Protein AF-A0A7Z8L685-F1 (afdb_monomer_lite)

Foldseek 3Di:
DDEAEQEPPVVPPDDLVRSLVVLVVVVVVDPDYDAYEYEPACDLDDDPSVVVSQVSNLVSCCVPPVYAHEYENDDPNNCVVCVVVVNNVRYHYDYPPDDD

Structure (mmCIF, N/CA/C/O backbone):
data_AF-A0A7Z8L685-F1
#
_entry.id   AF-A0A7Z8L685-F1
#
loop_
_atom_site.group_PDB
_atom_site.id
_atom_site.type_symbol
_atom_site.label_atom_id
_atom_site.label_alt_id
_atom_si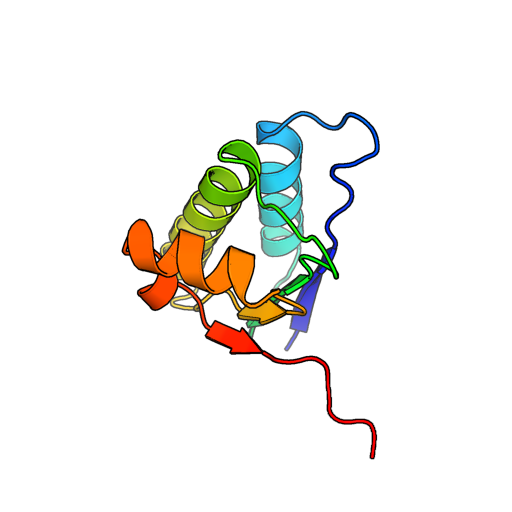te.label_comp_id
_atom_site.label_asym_id
_atom_site.label_entity_id
_atom_site.label_seq_id
_atom_site.pdbx_PDB_ins_code
_atom_site.Cartn_x
_atom_site.Cartn_y
_atom_site.Cartn_z
_atom_site.occupancy
_atom_site.B_iso_or_equiv
_atom_site.auth_seq_id
_atom_site.auth_comp_id
_atom_site.auth_asym_id
_atom_site.auth_atom_id
_atom_site.pdbx_PDB_model_num
ATOM 1 N N . THR A 1 1 ? -19.373 -2.129 6.343 1.00 51.72 1 THR A N 1
ATOM 2 C CA . THR A 1 1 ? -18.027 -2.715 6.278 1.00 51.72 1 THR A CA 1
ATOM 3 C C . THR A 1 1 ? -17.557 -2.682 4.839 1.00 51.72 1 THR A C 1
ATOM 5 O O . THR A 1 1 ? -18.313 -3.080 3.957 1.00 51.72 1 THR A O 1
ATOM 8 N N . ALA A 1 2 ? -16.396 -2.078 4.585 1.00 66.50 2 ALA A N 1
ATOM 9 C CA . ALA A 1 2 ? -15.895 -1.760 3.248 1.00 66.50 2 ALA A CA 1
ATOM 10 C C . ALA A 1 2 ? -14.441 -2.225 3.084 1.00 66.50 2 ALA A C 1
ATOM 12 O O . ALA A 1 2 ? -13.593 -1.970 3.944 1.00 66.50 2 ALA A O 1
ATOM 13 N N . ILE A 1 3 ? -14.169 -2.886 1.956 1.00 76.94 3 ILE A N 1
ATOM 14 C CA . ILE A 1 3 ? -12.820 -3.204 1.484 1.00 76.94 3 ILE A CA 1
ATOM 15 C C . ILE A 1 3 ? -12.433 -2.116 0.489 1.00 76.94 3 ILE A C 1
ATOM 17 O O . ILE A 1 3 ? -13.128 -1.911 -0.508 1.00 76.94 3 ILE A O 1
ATOM 21 N N . ILE A 1 4 ? -11.337 -1.413 0.759 1.00 77.88 4 ILE A N 1
ATOM 22 C CA . ILE A 1 4 ? -10.831 -0.380 -0.144 1.00 77.88 4 ILE A CA 1
ATOM 23 C C . ILE A 1 4 ? -9.722 -0.987 -0.985 1.00 77.88 4 ILE A C 1
ATOM 25 O O . ILE A 1 4 ? -8.641 -1.273 -0.472 1.00 77.88 4 ILE A O 1
ATOM 29 N N . THR A 1 5 ? -9.990 -1.151 -2.278 1.00 79.12 5 THR A N 1
ATOM 30 C CA . THR A 1 5 ? -8.993 -1.593 -3.254 1.00 79.12 5 THR A CA 1
ATOM 31 C C . THR A 1 5 ? -8.353 -0.383 -3.925 1.00 79.12 5 THR A C 1
ATOM 33 O O . THR A 1 5 ? -9.027 0.411 -4.589 1.00 79.12 5 THR A O 1
ATOM 36 N N . ILE A 1 6 ? -7.046 -0.242 -3.737 1.00 78.06 6 ILE A N 1
ATOM 37 C CA . ILE A 1 6 ? -6.201 0.774 -4.353 1.00 78.06 6 ILE A CA 1
ATOM 38 C C . ILE A 1 6 ? -5.436 0.097 -5.484 1.00 78.06 6 ILE A C 1
ATOM 40 O O . ILE A 1 6 ? -4.543 -0.723 -5.254 1.00 78.06 6 ILE A O 1
ATOM 44 N N . GLU A 1 7 ? -5.802 0.437 -6.711 1.00 75.62 7 GLU A N 1
ATOM 45 C CA . GLU A 1 7 ? -5.121 -0.055 -7.900 1.00 75.62 7 GLU A CA 1
ATOM 46 C C . GLU A 1 7 ? -3.869 0.778 -8.192 1.00 75.62 7 GLU A C 1
ATOM 48 O O . GLU A 1 7 ? -3.790 1.984 -7.932 1.00 75.62 7 GLU A O 1
ATOM 53 N N . ARG A 1 8 ? -2.855 0.107 -8.734 1.00 68.19 8 ARG A N 1
ATOM 54 C CA . ARG A 1 8 ? -1.607 0.726 -9.167 1.00 68.19 8 ARG A CA 1
ATOM 55 C C . ARG A 1 8 ? -1.803 1.382 -10.546 1.00 68.19 8 ARG A C 1
ATOM 57 O O . ARG A 1 8 ? -1.622 0.713 -11.553 1.00 68.19 8 ARG A O 1
ATOM 64 N N . THR A 1 9 ? -2.073 2.688 -10.605 1.00 61.53 9 THR A N 1
ATOM 65 C CA . THR A 1 9 ? -2.141 3.484 -11.861 1.00 61.53 9 THR A CA 1
ATOM 66 C C . THR A 1 9 ? -0.846 4.249 -12.191 1.00 61.53 9 THR A C 1
ATOM 68 O O . THR A 1 9 ? -0.834 5.166 -13.003 1.00 61.53 9 THR A O 1
ATOM 71 N N . PHE A 1 10 ? 0.281 3.868 -11.580 1.00 56.22 10 PHE A N 1
ATOM 72 C CA . PHE A 1 10 ? 1.553 4.616 -11.608 1.00 56.22 10 PHE A CA 1
ATOM 73 C C . PHE A 1 10 ? 2.169 4.826 -13.005 1.00 56.22 10 PHE A C 1
ATOM 75 O O . PHE A 1 10 ? 3.110 5.608 -13.126 1.00 56.22 10 PHE A O 1
ATOM 82 N N . ASP A 1 11 ? 1.671 4.144 -14.037 1.00 47.91 11 ASP A N 1
ATOM 83 C CA . ASP A 1 11 ? 2.214 4.218 -15.397 1.00 47.91 11 ASP A CA 1
ATOM 84 C C . ASP A 1 11 ? 1.650 5.401 -16.219 1.00 47.91 11 ASP A C 1
ATOM 86 O O . ASP A 1 11 ? 2.097 5.624 -17.341 1.00 47.91 11 ASP A O 1
ATOM 90 N N . GLU A 1 12 ? 0.748 6.221 -15.660 1.00 50.22 12 GLU A N 1
ATOM 91 C CA . GLU A 1 12 ? 0.158 7.391 -16.346 1.00 50.22 12 GLU A CA 1
ATOM 92 C C . GLU A 1 12 ? 0.760 8.752 -15.931 1.00 50.22 12 GLU A C 1
ATOM 94 O O . GLU A 1 12 ? 0.183 9.808 -16.180 1.00 50.22 12 GLU A O 1
ATOM 99 N N . GLY A 1 13 ? 1.946 8.767 -15.311 1.00 50.19 13 GLY A N 1
ATOM 100 C CA . GLY A 1 13 ? 2.674 10.013 -15.018 1.00 50.19 13 GLY A CA 1
ATOM 101 C C . GLY A 1 13 ? 2.222 10.771 -13.761 1.00 50.19 13 GLY A C 1
ATOM 102 O O . GLY A 1 13 ? 2.672 11.895 -13.534 1.00 50.19 13 GLY A O 1
ATOM 103 N N . THR A 1 14 ? 1.384 10.163 -12.919 1.00 55.56 14 THR A N 1
ATOM 104 C CA . THR A 1 14 ? 0.991 10.702 -11.607 1.00 55.56 14 THR A CA 1
ATOM 105 C C . THR A 1 14 ? 2.202 10.782 -10.674 1.00 55.56 14 THR A C 1
ATOM 107 O O . THR A 1 14 ? 2.973 9.823 -10.548 1.00 55.56 14 THR A O 1
ATOM 110 N N . LYS A 1 15 ? 2.408 11.926 -10.008 1.00 60.81 15 LYS A N 1
ATOM 111 C CA . LYS A 1 15 ? 3.546 12.094 -9.092 1.00 60.81 15 LYS A CA 1
ATOM 112 C C . LYS A 1 15 ? 3.332 11.260 -7.825 1.00 60.81 15 LYS A C 1
ATOM 114 O O . LYS A 1 15 ? 2.217 11.030 -7.376 1.00 60.81 15 LYS A O 1
ATOM 119 N N . ARG A 1 16 ? 4.437 10.822 -7.218 1.00 60.31 16 ARG A N 1
ATOM 120 C CA . ARG A 1 16 ? 4.495 9.997 -5.994 1.00 60.31 16 ARG A CA 1
ATOM 121 C C . ARG A 1 16 ? 3.504 10.400 -4.901 1.00 60.31 16 ARG A C 1
ATOM 123 O O . ARG A 1 16 ? 2.804 9.547 -4.357 1.00 60.31 16 ARG A O 1
ATOM 130 N N . ASP A 1 17 ? 3.536 11.680 -4.549 1.00 61.47 17 ASP A N 1
ATOM 131 C CA . ASP A 1 17 ? 2.825 12.209 -3.389 1.00 61.47 17 ASP A CA 1
ATOM 132 C C . ASP A 1 17 ? 1.317 12.199 -3.648 1.00 61.47 17 ASP A C 1
ATOM 134 O O . ASP A 1 17 ? 0.541 11.868 -2.754 1.00 61.47 17 ASP A O 1
ATOM 138 N N . GLU A 1 18 ? 0.925 12.412 -4.907 1.00 70.44 18 GLU A N 1
ATOM 139 C CA . GLU A 1 18 ? -0.463 12.380 -5.362 1.00 70.44 18 GLU A CA 1
ATOM 140 C C . GLU A 1 18 ? -1.063 10.981 -5.185 1.00 70.44 18 GLU A C 1
ATOM 142 O O . GLU A 1 18 ? -2.163 10.872 -4.662 1.00 70.44 18 GLU A O 1
ATOM 147 N N . TRP A 1 19 ? -0.342 9.897 -5.502 1.00 76.88 19 TRP A N 1
ATOM 148 C CA . TRP A 1 19 ? -0.906 8.546 -5.352 1.00 76.88 19 TRP A CA 1
ATOM 149 C C . TRP A 1 19 ? -1.202 8.180 -3.893 1.00 76.88 19 TRP A C 1
ATOM 151 O O . TRP A 1 19 ? -2.298 7.716 -3.576 1.00 76.88 19 TRP A O 1
ATOM 161 N N . SER A 1 20 ? -0.233 8.382 -2.991 1.00 74.62 20 SER A N 1
ATOM 162 C CA . SER A 1 20 ? -0.437 8.025 -1.580 1.00 74.62 20 SER A CA 1
ATOM 163 C C . SER A 1 20 ? -1.482 8.918 -0.917 1.00 74.62 20 SER A C 1
ATOM 165 O O . SER A 1 20 ? -2.269 8.425 -0.113 1.00 74.62 20 SER A O 1
ATOM 167 N N . GLN A 1 21 ? -1.544 10.196 -1.305 1.00 80.50 21 GLN A N 1
ATOM 168 C CA . GLN A 1 21 ? -2.561 11.111 -0.805 1.00 80.50 21 GLN A CA 1
ATOM 169 C C . GLN A 1 21 ? -3.948 10.751 -1.346 1.00 80.50 21 GLN A C 1
ATOM 171 O O . GLN A 1 21 ? -4.875 10.629 -0.562 1.00 80.50 21 GLN A O 1
ATOM 176 N N . MET A 1 22 ? -4.087 10.442 -2.640 1.00 80.50 22 MET A N 1
ATOM 177 C CA . MET A 1 22 ? -5.354 9.976 -3.221 1.00 80.50 22 MET A CA 1
ATOM 178 C C . MET A 1 22 ? -5.865 8.694 -2.551 1.00 80.50 22 MET A C 1
ATOM 180 O O . MET A 1 22 ? -7.068 8.532 -2.341 1.00 80.50 22 MET A O 1
ATOM 184 N N . ALA A 1 23 ? -4.960 7.772 -2.207 1.00 82.38 23 ALA A N 1
ATOM 185 C CA . ALA A 1 23 ? -5.306 6.580 -1.442 1.00 82.38 23 ALA A CA 1
ATOM 186 C C . ALA A 1 23 ? -5.842 6.935 -0.045 1.00 82.38 23 ALA A C 1
ATOM 188 O O . ALA A 1 23 ? -6.856 6.375 0.372 1.00 82.38 23 ALA A O 1
ATOM 189 N N . ILE A 1 24 ? -5.194 7.873 0.652 1.00 84.62 24 ILE A N 1
ATOM 190 C CA . ILE A 1 24 ? -5.618 8.361 1.971 1.00 84.62 24 ILE A CA 1
ATOM 191 C C . ILE A 1 24 ? -6.965 9.085 1.882 1.00 84.62 24 ILE A C 1
ATOM 193 O O . ILE A 1 24 ? -7.875 8.733 2.626 1.00 84.62 24 ILE A O 1
ATOM 197 N N . ASP A 1 25 ? -7.146 10.003 0.935 1.00 85.56 25 ASP A N 1
ATOM 198 C CA . ASP A 1 25 ? -8.394 10.755 0.750 1.00 85.56 25 ASP A CA 1
ATOM 199 C C . ASP A 1 25 ? -9.578 9.804 0.497 1.00 85.56 25 ASP A C 1
ATOM 201 O O . ASP A 1 25 ? -10.675 9.964 1.040 1.00 85.56 25 ASP A O 1
ATOM 205 N N . ARG A 1 26 ? -9.348 8.735 -0.280 1.00 83.62 26 ARG A N 1
ATOM 206 C CA . ARG A 1 26 ? -10.347 7.683 -0.502 1.00 83.62 26 ARG A CA 1
ATOM 207 C C . ARG A 1 26 ? -10.661 6.907 0.776 1.00 83.62 26 ARG A C 1
ATOM 209 O O . ARG A 1 26 ? -11.828 6.591 1.015 1.00 83.62 26 ARG A O 1
ATOM 216 N N . ILE A 1 27 ? -9.655 6.611 1.596 1.00 83.31 27 ILE A N 1
ATOM 217 C CA . ILE A 1 27 ? -9.840 5.984 2.911 1.00 83.31 27 ILE A CA 1
ATOM 218 C C . ILE A 1 27 ? -10.655 6.892 3.837 1.00 83.31 27 ILE A C 1
ATOM 220 O O . ILE A 1 27 ? -11.579 6.410 4.488 1.00 83.31 27 ILE A O 1
ATOM 224 N N . GLU A 1 28 ? -10.376 8.194 3.850 1.00 85.69 28 GLU A N 1
ATOM 225 C CA . GLU A 1 28 ? 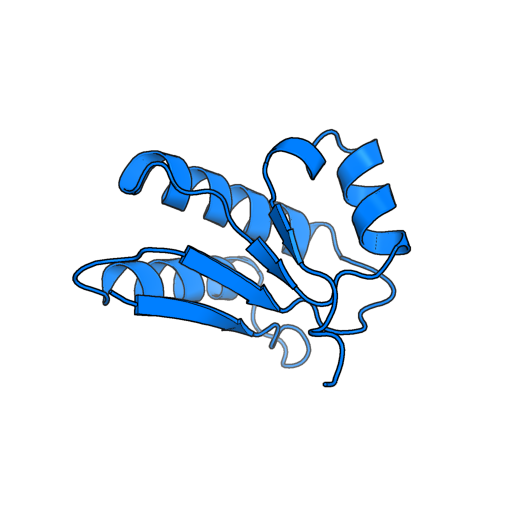-11.091 9.180 4.669 1.00 85.69 28 GLU A CA 1
ATOM 226 C C . GLU A 1 28 ? -12.545 9.375 4.249 1.00 85.69 28 GLU A C 1
ATOM 228 O O . GLU A 1 28 ? -13.407 9.601 5.097 1.00 85.69 28 GLU A O 1
ATOM 233 N N . SER A 1 29 ? -12.845 9.219 2.959 1.00 84.12 29 SER A N 1
ATOM 234 C CA . SER A 1 29 ? -14.222 9.283 2.461 1.00 84.12 29 SER A CA 1
ATOM 235 C C . SER A 1 29 ? -15.109 8.119 2.939 1.00 84.12 29 SER A C 1
ATOM 237 O O . SER A 1 29 ? -16.332 8.168 2.793 1.00 84.12 29 SER A O 1
ATOM 239 N N . CYS A 1 30 ? -14.522 7.068 3.522 1.00 79.94 30 CYS A N 1
ATOM 240 C CA . CYS A 1 30 ? -15.247 5.893 3.992 1.00 79.94 30 CYS A CA 1
ATOM 241 C C . CYS A 1 30 ? -15.585 5.998 5.488 1.00 79.94 30 CYS A C 1
ATOM 243 O O . CYS A 1 30 ? -14.707 6.131 6.335 1.00 79.94 30 CYS A O 1
ATOM 245 N N . ALA A 1 31 ? -16.866 5.829 5.842 1.00 76.56 31 ALA A N 1
ATOM 246 C CA . ALA A 1 31 ? -17.327 5.876 7.238 1.00 76.56 31 ALA A CA 1
ATOM 247 C C . ALA A 1 31 ? -16.728 4.769 8.134 1.00 76.56 31 ALA A C 1
ATOM 249 O O . ALA A 1 31 ? -16.629 4.926 9.348 1.00 76.56 31 ALA A O 1
ATOM 250 N N . SER A 1 32 ? -16.345 3.636 7.541 1.00 79.12 32 SER A N 1
ATOM 251 C CA . SER A 1 32 ? -15.667 2.526 8.218 1.00 79.12 32 SER A CA 1
ATOM 252 C C . SER A 1 32 ? -14.826 1.754 7.208 1.00 79.12 32 SER A C 1
ATOM 254 O O . SER A 1 32 ? -15.284 1.541 6.083 1.00 79.12 32 SER A O 1
ATOM 256 N N . VAL A 1 33 ? -13.633 1.324 7.615 1.00 80.94 33 VAL A N 1
ATOM 257 C CA . VAL A 1 33 ? -12.691 0.582 6.770 1.00 80.94 33 VAL A CA 1
ATOM 258 C C . VAL A 1 33 ? -12.242 -0.670 7.506 1.00 80.94 33 VAL A C 1
ATOM 260 O O . VAL A 1 33 ? -11.658 -0.588 8.586 1.00 80.94 33 VAL A O 1
ATOM 263 N N . ASP A 1 34 ? -12.511 -1.834 6.921 1.00 79.62 34 ASP A N 1
ATOM 264 C CA . ASP A 1 34 ? -12.130 -3.119 7.521 1.00 79.62 34 ASP A CA 1
ATOM 265 C C . ASP A 1 34 ? -10.769 -3.587 7.038 1.00 79.62 34 ASP A C 1
ATOM 267 O O . ASP A 1 34 ? -9.989 -4.142 7.814 1.00 79.62 34 ASP A O 1
ATOM 271 N N . GLN A 1 35 ? -10.499 -3.346 5.755 1.00 83.31 35 GLN A N 1
ATOM 272 C CA . GLN A 1 35 ? -9.301 -3.788 5.066 1.00 83.31 35 GLN A CA 1
ATOM 273 C C . GLN A 1 35 ? -8.930 -2.791 3.968 1.00 83.31 35 GLN A C 1
ATOM 275 O O . GLN A 1 35 ? -9.784 -2.315 3.214 1.00 83.31 35 GLN A O 1
ATOM 280 N N . ILE A 1 36 ? -7.633 -2.515 3.868 1.00 86.69 36 ILE A N 1
ATOM 281 C CA . ILE A 1 36 ? -7.038 -1.743 2.781 1.00 86.69 36 ILE A CA 1
ATOM 282 C C . ILE A 1 36 ? -6.225 -2.721 1.949 1.00 86.69 36 ILE A C 1
ATOM 284 O O . ILE A 1 36 ? -5.322 -3.380 2.465 1.00 86.69 36 ILE A O 1
ATOM 288 N N . VAL A 1 37 ? -6.568 -2.826 0.675 1.00 89.00 37 VAL A N 1
ATOM 289 C CA . VAL A 1 37 ? -5.947 -3.731 -0.287 1.00 89.00 37 VAL A CA 1
ATOM 290 C C . VAL A 1 37 ? -5.256 -2.886 -1.343 1.00 89.00 37 VAL A C 1
ATOM 292 O O . VAL A 1 37 ? -5.891 -2.057 -1.984 1.00 89.00 37 VAL A O 1
ATOM 295 N N . VAL A 1 38 ? -3.962 -3.097 -1.550 1.00 87.94 38 VAL A N 1
ATOM 296 C CA . VAL A 1 38 ? -3.200 -2.480 -2.635 1.00 87.94 38 VAL A CA 1
ATOM 297 C C . VAL A 1 38 ? -2.868 -3.550 -3.658 1.00 87.94 38 VAL A C 1
ATOM 299 O O . VAL A 1 38 ? -2.153 -4.510 -3.362 1.00 87.94 38 VAL A O 1
ATOM 302 N N . GLU A 1 39 ? -3.364 -3.381 -4.878 1.00 85.56 39 GLU A N 1
ATOM 303 C CA . GLU A 1 39 ? -3.033 -4.274 -5.981 1.00 85.56 39 GLU A CA 1
ATOM 304 C C . GLU A 1 39 ? -1.787 -3.768 -6.701 1.00 85.56 39 GLU A C 1
ATOM 306 O O . GLU A 1 39 ? -1.842 -2.802 -7.458 1.00 85.56 39 GLU A O 1
ATOM 311 N N . LEU A 1 40 ? -0.649 -4.435 -6.490 1.00 79.38 40 LEU A N 1
ATOM 312 C CA . LEU A 1 40 ? 0.614 -4.061 -7.141 1.00 79.38 40 LEU A CA 1
ATOM 313 C C . LEU A 1 40 ? 0.737 -4.602 -8.578 1.00 79.38 40 LEU A C 1
ATOM 315 O O . LEU A 1 40 ? 1.666 -4.229 -9.299 1.00 79.38 40 LEU A O 1
ATOM 319 N N . GLY A 1 41 ? -0.206 -5.450 -9.006 1.00 69.50 41 GLY A N 1
ATOM 320 C CA . GLY A 1 41 ? -0.207 -6.112 -10.312 1.00 69.50 41 GLY A CA 1
ATOM 321 C C . GLY A 1 41 ? 0.987 -7.056 -10.511 1.00 69.50 41 GLY A C 1
ATOM 322 O O . GLY A 1 41 ? 1.808 -7.245 -9.618 1.00 69.50 41 GLY A O 1
ATOM 323 N N . LYS A 1 42 ? 1.134 -7.636 -11.714 1.00 64.00 42 LYS A N 1
ATOM 324 C CA . LYS A 1 42 ? 2.295 -8.474 -12.100 1.00 64.00 42 LYS A CA 1
ATOM 325 C C . LYS A 1 42 ? 3.568 -7.637 -12.314 1.00 64.00 42 LYS A C 1
ATOM 327 O O . LYS A 1 42 ? 4.268 -7.803 -13.308 1.00 64.00 42 LYS A O 1
ATOM 332 N N . CYS A 1 43 ? 3.849 -6.698 -11.420 1.00 63.28 43 CYS A N 1
ATOM 333 C CA . CYS A 1 43 ? 4.990 -5.815 -11.539 1.00 63.28 43 CYS A CA 1
ATOM 334 C C . CYS A 1 43 ? 6.273 -6.572 -11.154 1.00 63.28 43 CYS A C 1
ATOM 336 O O . CYS A 1 43 ? 6.397 -7.031 -10.010 1.00 63.28 43 CYS A O 1
ATOM 338 N N . PRO A 1 44 ? 7.237 -6.734 -12.077 1.00 63.97 44 PRO A N 1
ATOM 339 C CA . PRO A 1 44 ? 8.474 -7.431 -11.763 1.00 63.97 44 PRO A CA 1
ATOM 340 C C . PRO A 1 44 ? 9.384 -6.604 -10.849 1.00 63.97 44 PRO A C 1
ATOM 342 O O . PRO A 1 44 ? 10.206 -7.200 -10.169 1.00 63.97 44 PRO A O 1
ATOM 345 N N . ILE A 1 45 ? 9.243 -5.268 -10.811 1.00 72.19 45 ILE A N 1
ATOM 346 C CA . ILE A 1 45 ? 10.126 -4.351 -10.073 1.00 72.19 45 ILE A CA 1
ATOM 347 C C . ILE A 1 45 ? 9.303 -3.246 -9.406 1.00 72.19 45 ILE A C 1
ATOM 349 O O . ILE A 1 45 ? 8.592 -2.507 -10.076 1.00 72.19 45 ILE A O 1
ATOM 353 N N . ILE A 1 46 ? 9.456 -3.077 -8.094 1.00 79.69 46 ILE A N 1
ATOM 354 C CA . ILE A 1 46 ? 8.852 -1.968 -7.348 1.00 79.69 46 ILE A CA 1
ATOM 355 C C . ILE A 1 46 ? 9.861 -0.822 -7.202 1.00 79.69 46 ILE A C 1
ATOM 357 O O . ILE A 1 46 ? 11.015 -1.045 -6.840 1.00 79.69 46 ILE A O 1
ATOM 361 N N . SER A 1 47 ? 9.450 0.413 -7.493 1.00 80.81 47 SER A N 1
ATOM 362 C CA . SER A 1 47 ? 10.310 1.588 -7.306 1.00 80.81 47 SER A CA 1
ATOM 363 C C . SER A 1 47 ? 10.307 2.056 -5.847 1.00 80.81 47 SER A C 1
ATOM 365 O O . SER A 1 47 ? 9.325 1.872 -5.125 1.00 80.81 47 SER A O 1
ATOM 367 N N . SER A 1 48 ? 11.385 2.715 -5.410 1.00 81.38 48 SER A N 1
ATOM 368 C CA . SER A 1 48 ? 11.508 3.293 -4.057 1.00 81.38 48 SER A CA 1
ATOM 369 C C . SER A 1 48 ? 10.360 4.250 -3.713 1.00 81.38 48 SER A C 1
ATOM 371 O O . SER A 1 48 ? 9.879 4.289 -2.584 1.00 81.38 48 SER A O 1
ATOM 373 N N . THR A 1 49 ? 9.877 4.969 -4.721 1.00 78.75 49 THR A N 1
ATOM 374 C CA . THR A 1 49 ? 8.686 5.818 -4.710 1.00 78.75 49 THR A CA 1
ATOM 375 C C . THR A 1 49 ? 7.431 5.079 -4.242 1.00 78.75 49 THR A C 1
ATOM 377 O O . THR A 1 49 ? 6.746 5.550 -3.336 1.00 78.75 49 THR A O 1
ATOM 380 N N . VAL A 1 50 ? 7.141 3.914 -4.834 1.00 80.62 50 VAL A N 1
ATOM 381 C CA . VAL A 1 50 ? 5.977 3.090 -4.467 1.00 80.62 50 VAL A CA 1
ATOM 382 C C . VAL A 1 50 ? 6.153 2.554 -3.052 1.00 80.62 50 VAL A C 1
ATOM 384 O O . VAL A 1 50 ? 5.222 2.624 -2.258 1.00 80.62 50 VAL A O 1
ATOM 387 N N . ILE A 1 51 ? 7.354 2.078 -2.707 1.00 87.44 51 ILE A N 1
ATOM 388 C CA . ILE A 1 51 ? 7.657 1.579 -1.358 1.00 87.44 51 ILE A CA 1
ATOM 389 C C . ILE A 1 51 ? 7.370 2.655 -0.309 1.00 87.44 51 ILE A C 1
ATOM 391 O O . ILE A 1 51 ? 6.698 2.387 0.681 1.00 87.44 51 ILE A O 1
ATOM 395 N N . ALA A 1 52 ? 7.821 3.887 -0.539 1.00 86.19 52 ALA A N 1
ATOM 396 C CA . ALA A 1 52 ? 7.575 4.971 0.398 1.00 86.19 52 ALA A CA 1
ATOM 397 C C . ALA A 1 52 ? 6.084 5.342 0.499 1.00 86.19 52 ALA A C 1
ATOM 399 O O . ALA A 1 52 ? 5.613 5.653 1.589 1.00 86.19 52 ALA A O 1
ATOM 400 N N . GLY A 1 53 ? 5.331 5.260 -0.604 1.00 86.00 53 GLY A N 1
ATOM 401 C CA . GLY A 1 53 ? 3.872 5.403 -0.582 1.00 86.00 53 GLY A CA 1
ATOM 402 C C . GLY A 1 53 ? 3.179 4.298 0.225 1.00 86.00 53 GLY A C 1
ATOM 403 O O . GLY A 1 53 ? 2.271 4.588 0.998 1.00 86.00 53 GLY A O 1
ATOM 404 N N . LEU A 1 54 ? 3.633 3.046 0.103 1.00 88.50 54 LEU A N 1
ATOM 405 C CA . LEU A 1 54 ? 3.118 1.917 0.887 1.00 88.50 54 LEU A CA 1
ATOM 406 C C . LEU A 1 54 ? 3.385 2.086 2.386 1.00 88.50 54 LEU A C 1
ATOM 408 O O . LEU A 1 54 ? 2.503 1.811 3.195 1.00 88.50 54 LEU A O 1
ATOM 412 N N . VAL A 1 55 ? 4.581 2.551 2.755 1.00 90.00 55 VAL A N 1
ATOM 413 C CA . VAL A 1 55 ? 4.928 2.837 4.156 1.00 90.00 55 VAL A CA 1
ATOM 414 C C . VAL A 1 55 ? 4.071 3.978 4.699 1.00 90.00 55 VAL A C 1
ATOM 416 O O . VAL A 1 55 ? 3.503 3.842 5.778 1.00 90.00 55 VAL A O 1
ATOM 419 N N . HIS A 1 56 ? 3.896 5.059 3.933 1.00 88.81 56 HIS A N 1
ATOM 420 C CA . HIS A 1 56 ? 3.031 6.171 4.330 1.00 88.81 56 HIS A CA 1
ATOM 421 C C . HIS A 1 56 ? 1.580 5.713 4.558 1.00 88.81 56 HIS A C 1
ATOM 423 O O . HIS A 1 56 ? 0.965 6.052 5.570 1.00 88.81 56 HIS A O 1
ATOM 429 N N . LEU A 1 57 ? 1.057 4.878 3.657 1.00 87.62 57 LEU A N 1
ATOM 430 C CA . LEU A 1 57 ? -0.277 4.293 3.770 1.00 87.62 57 LEU A CA 1
ATOM 431 C C . LEU A 1 57 ? -0.411 3.378 4.996 1.00 87.62 57 LEU A C 1
ATOM 433 O O . LEU A 1 57 ? -1.425 3.421 5.696 1.00 87.62 57 LEU A O 1
ATOM 437 N N . TYR A 1 58 ? 0.605 2.558 5.272 1.00 89.88 58 TYR A N 1
ATOM 438 C CA . TYR A 1 58 ? 0.665 1.731 6.475 1.00 89.88 58 TYR A CA 1
ATOM 439 C C . TYR A 1 58 ? 0.649 2.590 7.743 1.00 89.88 58 TYR A C 1
ATOM 441 O O . TYR A 1 58 ? -0.183 2.365 8.617 1.00 89.88 58 TYR A O 1
ATOM 449 N N . ASP A 1 59 ? 1.496 3.615 7.827 1.00 90.31 59 ASP A N 1
ATOM 450 C CA . ASP A 1 59 ? 1.564 4.485 9.002 1.00 90.31 59 ASP A CA 1
ATOM 451 C C . ASP A 1 59 ? 0.228 5.182 9.265 1.00 90.31 59 ASP A C 1
ATOM 453 O O . ASP A 1 59 ? -0.232 5.240 10.409 1.00 90.31 59 ASP A O 1
ATOM 457 N N . TYR A 1 60 ? -0.412 5.686 8.208 1.00 88.31 60 TYR A N 1
ATOM 458 C CA . TYR A 1 60 ? -1.726 6.311 8.294 1.00 88.31 60 TYR A CA 1
ATOM 459 C C . TYR A 1 60 ? -2.794 5.314 8.770 1.00 88.31 60 TYR A C 1
ATOM 461 O O . TYR A 1 60 ? -3.488 5.552 9.763 1.00 88.31 60 TYR A O 1
ATOM 469 N N . SER A 1 61 ? -2.901 4.169 8.093 1.00 85.25 61 SER A N 1
ATOM 470 C CA . SER A 1 61 ? -3.931 3.163 8.377 1.00 85.25 61 SER A CA 1
ATOM 471 C C . SER A 1 61 ? -3.778 2.517 9.752 1.00 85.25 61 SER A C 1
ATOM 473 O O . SER A 1 61 ? -4.771 2.331 10.461 1.00 85.25 61 SER A O 1
ATOM 475 N N . ASN A 1 62 ? -2.545 2.247 10.174 1.00 87.50 62 ASN A N 1
ATOM 476 C CA . ASN A 1 62 ? -2.251 1.694 11.485 1.00 87.50 62 ASN A CA 1
ATOM 477 C C . ASN A 1 62 ? -2.584 2.698 12.600 1.00 87.50 62 ASN A C 1
ATOM 479 O O . ASN A 1 62 ? -3.251 2.338 13.566 1.00 87.50 62 ASN A O 1
ATOM 483 N N . LYS A 1 63 ? -2.213 3.979 12.447 1.00 86.75 63 LYS A N 1
ATOM 484 C CA . LYS A 1 63 ? -2.546 5.026 13.433 1.00 86.75 63 LYS A CA 1
ATOM 485 C C . LYS A 1 63 ? -4.048 5.274 13.547 1.00 86.75 63 LYS A C 1
ATOM 487 O O . LYS A 1 63 ? -4.541 5.513 14.646 1.00 86.75 63 LYS A O 1
ATOM 492 N N . ARG A 1 64 ? -4.772 5.263 12.424 1.00 83.25 64 ARG A N 1
ATOM 493 C CA . ARG A 1 64 ? -6.190 5.645 12.392 1.00 83.25 64 ARG A CA 1
ATOM 494 C C . ARG A 1 64 ? -7.137 4.492 12.716 1.00 83.25 64 ARG A C 1
ATOM 496 O O . ARG A 1 64 ? -8.139 4.717 13.392 1.00 83.25 64 ARG A O 1
ATOM 503 N N . PHE A 1 65 ? -6.829 3.287 12.237 1.00 81.31 65 PHE A N 1
ATOM 504 C CA . PHE A 1 65 ? -7.735 2.134 12.285 1.00 81.31 65 PHE A CA 1
ATOM 505 C C . PHE A 1 65 ? -7.128 0.899 12.969 1.00 81.31 65 PHE A C 1
ATOM 507 O O . PHE A 1 65 ? -7.848 -0.076 13.189 1.00 81.31 65 PHE A O 1
ATOM 514 N N . GLY A 1 66 ? -5.826 0.900 13.285 1.00 80.81 66 GLY A N 1
ATOM 515 C CA . GLY A 1 66 ? -5.124 -0.285 13.796 1.00 80.81 66 GLY A CA 1
ATOM 516 C C . GLY A 1 66 ? -5.125 -1.447 12.799 1.00 80.81 66 GLY A C 1
ATOM 517 O O . GLY A 1 66 ? -5.203 -2.608 13.200 1.00 80.81 66 GLY A O 1
ATOM 518 N N . LYS A 1 67 ? -5.144 -1.145 11.494 1.00 72.88 67 LYS A N 1
ATOM 519 C CA . LYS A 1 67 ? -5.242 -2.138 10.417 1.00 72.88 67 LYS A CA 1
ATOM 520 C C . LYS A 1 67 ? -3.936 -2.241 9.644 1.00 72.88 67 LYS A C 1
ATOM 522 O O . LYS A 1 67 ? -3.251 -1.246 9.435 1.00 72.88 67 LYS A O 1
ATOM 527 N N . LEU A 1 68 ? -3.642 -3.455 9.185 1.00 75.75 68 LEU A N 1
ATOM 528 C CA . LEU A 1 68 ? -2.541 -3.726 8.266 1.00 75.75 68 LEU A CA 1
ATOM 529 C C . LEU A 1 68 ? -2.988 -3.499 6.819 1.00 75.75 68 LEU A C 1
ATOM 531 O O . LEU A 1 68 ? -4.143 -3.750 6.464 1.00 75.75 68 LEU A O 1
ATOM 535 N N . VAL A 1 69 ? -2.047 -3.075 5.979 1.00 88.31 69 VAL A N 1
ATOM 536 C CA . VAL A 1 69 ? -2.248 -2.958 4.532 1.00 88.31 69 VAL A CA 1
ATOM 537 C C . VAL A 1 69 ? -1.999 -4.322 3.891 1.00 88.31 69 VAL A C 1
ATOM 539 O O . VAL A 1 69 ? -0.949 -4.939 4.085 1.00 88.31 69 VAL A O 1
ATOM 542 N N . CYS A 1 70 ? -2.973 -4.800 3.123 1.00 90.88 70 CYS A N 1
ATOM 543 C CA . CYS A 1 70 ? -2.867 -6.026 2.350 1.00 90.88 70 CYS A CA 1
ATOM 544 C C . CYS A 1 70 ? -2.306 -5.716 0.961 1.00 90.88 70 CYS A C 1
ATOM 546 O O . CYS A 1 70 ? -2.855 -4.890 0.240 1.00 90.88 70 CYS A O 1
ATOM 548 N N . LEU A 1 71 ? -1.220 -6.377 0.571 1.00 89.88 71 LEU A N 1
ATOM 549 C CA . LEU A 1 71 ? -0.643 -6.285 -0.761 1.00 89.88 71 LEU A CA 1
ATOM 550 C C . LEU A 1 71 ? -1.054 -7.508 -1.579 1.00 89.88 71 LEU A C 1
ATOM 552 O O . LEU A 1 71 ? -0.717 -8.648 -1.241 1.00 89.88 71 LEU A O 1
ATOM 556 N N . ARG A 1 72 ? -1.762 -7.254 -2.678 1.00 88.00 72 ARG A N 1
ATOM 557 C CA . ARG A 1 72 ? -2.230 -8.264 -3.625 1.00 88.00 72 ARG A CA 1
ATOM 558 C C . ARG A 1 72 ? -1.384 -8.304 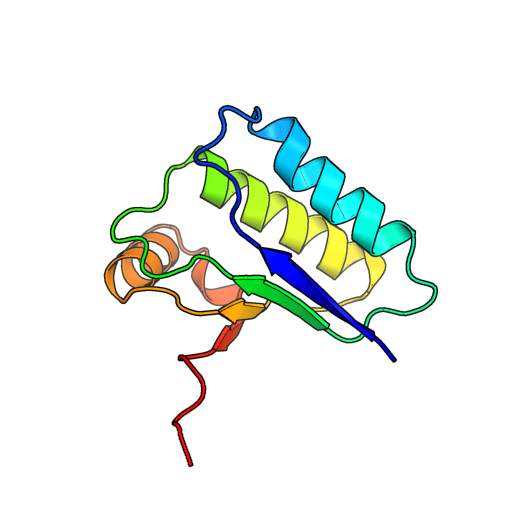-4.881 1.00 88.00 72 ARG A C 1
ATOM 560 O O . ARG A 1 72 ? -0.860 -7.288 -5.339 1.00 88.00 72 ARG A O 1
ATOM 567 N N 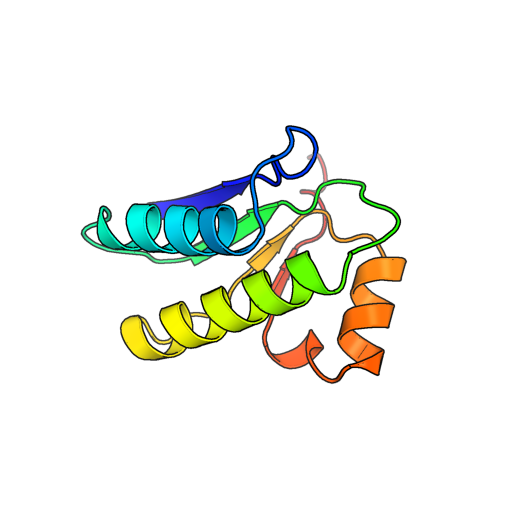. HIS A 1 73 ? -1.305 -9.500 -5.463 1.00 82.81 73 HIS A N 1
ATOM 568 C CA . HIS A 1 73 ? -0.588 -9.765 -6.713 1.00 82.81 73 HIS A CA 1
ATOM 569 C C . HIS A 1 73 ? 0.919 -9.454 -6.652 1.00 82.81 73 HIS A C 1
ATOM 571 O O . HIS A 1 73 ? 1.566 -9.339 -7.688 1.00 82.81 73 HIS A O 1
ATOM 577 N N . CYS A 1 74 ? 1.503 -9.386 -5.450 1.00 82.56 74 CYS A N 1
ATOM 578 C CA . CYS A 1 74 ? 2.938 -9.193 -5.262 1.00 82.56 74 CYS A CA 1
ATOM 579 C C . CYS A 1 74 ? 3.751 -10.304 -5.927 1.00 82.56 74 CYS A C 1
ATOM 581 O O . CYS A 1 74 ? 3.617 -11.483 -5.596 1.00 82.56 74 CYS A O 1
ATOM 583 N N . THR A 1 75 ? 4.670 -9.924 -6.811 1.00 84.44 75 THR A N 1
ATOM 584 C CA . THR A 1 75 ? 5.662 -10.869 -7.325 1.00 84.44 75 THR A CA 1
ATOM 585 C C . THR A 1 75 ? 6.648 -11.258 -6.220 1.00 84.44 75 THR A C 1
ATOM 587 O O . THR A 1 75 ? 6.933 -10.483 -5.304 1.00 84.44 75 THR A O 1
ATOM 590 N N . GLN A 1 76 ? 7.233 -12.456 -6.322 1.00 85.88 76 GLN A N 1
ATOM 591 C CA . GLN A 1 76 ? 8.262 -12.921 -5.380 1.00 85.88 76 GLN A CA 1
ATOM 592 C C . GLN A 1 76 ? 9.467 -11.969 -5.304 1.00 85.88 76 GLN A C 1
ATOM 594 O O . GLN A 1 76 ? 10.106 -11.861 -4.261 1.00 85.88 76 GLN A O 1
ATOM 599 N N . HIS A 1 77 ? 9.769 -11.254 -6.392 1.00 86.81 77 HIS A N 1
ATOM 600 C CA . HIS A 1 77 ? 10.826 -10.247 -6.416 1.00 86.81 77 HIS A CA 1
ATOM 601 C C . HIS A 1 77 ? 10.500 -9.054 -5.508 1.00 86.81 77 HIS A C 1
ATOM 603 O O . HIS A 1 77 ? 11.324 -8.676 -4.678 1.00 86.81 77 HIS A O 1
ATOM 609 N N . VAL A 1 78 ? 9.278 -8.519 -5.591 1.00 86.00 78 VAL A N 1
ATOM 610 C CA . VAL A 1 78 ? 8.810 -7.433 -4.715 1.00 86.00 78 VAL A CA 1
ATOM 611 C C . VAL A 1 78 ? 8.803 -7.871 -3.250 1.00 86.00 78 VAL A C 1
ATOM 613 O O . VAL A 1 78 ? 9.280 -7.131 -2.395 1.00 86.00 78 VAL A O 1
ATOM 616 N N . ILE A 1 79 ? 8.347 -9.095 -2.959 1.00 89.12 79 ILE A N 1
ATOM 617 C CA . ILE A 1 79 ? 8.366 -9.644 -1.592 1.00 89.12 79 ILE A CA 1
ATOM 618 C C . ILE A 1 79 ? 9.798 -9.684 -1.046 1.00 89.12 79 ILE A C 1
ATOM 620 O O . ILE A 1 79 ? 10.026 -9.257 0.082 1.00 89.12 79 ILE A O 1
ATOM 624 N N . LYS A 1 80 ? 10.771 -10.144 -1.845 1.00 90.25 80 LYS A N 1
ATOM 625 C CA .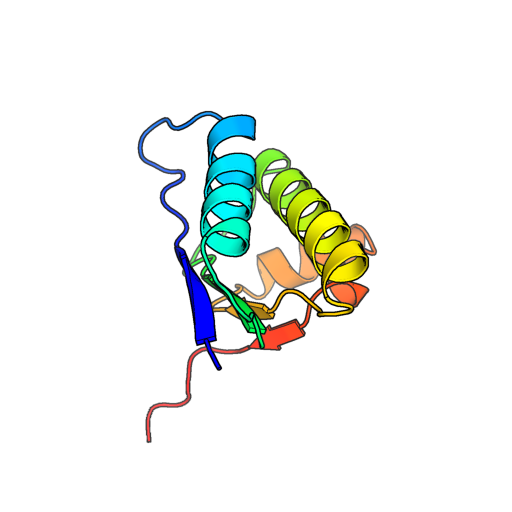 LYS A 1 80 ? 12.189 -10.163 -1.454 1.00 90.25 80 LYS A CA 1
ATOM 626 C C . LYS A 1 80 ? 12.751 -8.763 -1.209 1.00 90.25 80 LYS A C 1
ATOM 628 O O . LYS A 1 80 ? 13.474 -8.585 -0.238 1.00 90.25 80 LYS A O 1
ATOM 633 N N . ILE A 1 81 ? 12.409 -7.776 -2.040 1.00 90.12 81 ILE A N 1
ATOM 634 C CA . ILE A 1 81 ? 12.828 -6.381 -1.822 1.00 90.12 81 ILE A CA 1
ATOM 635 C C . ILE A 1 81 ? 12.295 -5.872 -0.478 1.00 90.12 81 ILE A C 1
ATOM 637 O O . ILE A 1 81 ? 13.061 -5.342 0.324 1.00 90.12 81 ILE A O 1
ATOM 641 N N . LEU A 1 82 ? 11.003 -6.069 -0.203 1.00 91.00 82 LEU A N 1
ATOM 642 C CA . LEU A 1 82 ? 10.395 -5.646 1.062 1.00 91.00 82 LEU A CA 1
ATOM 643 C C . LEU A 1 82 ? 11.011 -6.370 2.269 1.00 91.00 82 LEU A C 1
ATOM 645 O O . LEU A 1 82 ? 11.149 -5.769 3.330 1.00 91.00 82 LEU A O 1
ATOM 649 N N . ASP A 1 83 ? 11.404 -7.634 2.112 1.00 93.56 83 ASP A N 1
ATOM 650 C CA . ASP A 1 83 ? 12.100 -8.419 3.139 1.00 93.56 83 ASP A CA 1
ATOM 651 C C . ASP A 1 83 ? 13.508 -7.876 3.418 1.00 93.56 83 ASP A C 1
ATOM 653 O O . ASP A 1 83 ? 13.856 -7.610 4.566 1.00 93.56 83 ASP A O 1
ATOM 657 N N . MET A 1 84 ? 14.288 -7.604 2.365 1.00 93.38 84 MET A N 1
ATOM 658 C CA . MET A 1 84 ? 15.626 -7.005 2.474 1.00 93.38 84 MET A CA 1
ATOM 659 C C . MET A 1 84 ? 15.596 -5.627 3.145 1.00 93.38 84 MET A C 1
ATOM 661 O O . MET A 1 84 ? 16.532 -5.265 3.853 1.00 93.38 84 MET A O 1
ATOM 665 N N . MET A 1 85 ? 14.515 -4.871 2.945 1.00 92.25 85 MET A N 1
ATOM 666 C CA . MET A 1 85 ? 14.296 -3.571 3.582 1.00 92.25 85 MET A CA 1
ATOM 667 C C . MET A 1 85 ? 13.679 -3.667 4.986 1.00 92.25 85 MET A C 1
ATOM 669 O O . MET A 1 85 ? 13.405 -2.633 5.588 1.00 92.25 85 MET A O 1
ATOM 673 N N . GLN A 1 86 ? 13.433 -4.875 5.506 1.00 94.19 86 GLN A N 1
ATOM 674 C CA . GLN A 1 86 ? 12.747 -5.117 6.786 1.00 94.19 86 GLN A CA 1
ATOM 675 C C . GLN A 1 86 ? 11.325 -4.526 6.855 1.00 94.19 86 GLN A C 1
ATOM 677 O O . GLN A 1 86 ? 10.785 -4.269 7.930 1.00 94.19 86 GLN A O 1
ATOM 682 N N . LEU A 1 87 ? 10.689 -4.328 5.698 1.00 92.38 87 LEU A N 1
ATOM 683 C CA . LEU A 1 87 ? 9.342 -3.771 5.579 1.00 92.38 87 LEU A CA 1
ATOM 684 C C . LEU A 1 87 ? 8.258 -4.847 5.483 1.00 92.38 87 LEU A C 1
ATOM 686 O O . LEU A 1 87 ? 7.084 -4.562 5.696 1.00 92.38 87 LEU A O 1
ATOM 690 N N . LYS A 1 88 ? 8.636 -6.091 5.170 1.00 91.19 88 LYS A N 1
ATOM 691 C CA . LYS A 1 88 ? 7.707 -7.214 4.973 1.00 91.19 88 LYS A CA 1
ATOM 692 C C . LYS A 1 88 ? 6.718 -7.393 6.131 1.00 91.19 88 LYS A C 1
ATOM 694 O O . LYS A 1 88 ? 5.555 -7.680 5.890 1.00 91.19 88 LYS A O 1
ATOM 699 N N . GLN A 1 89 ? 7.161 -7.189 7.367 1.00 89.62 89 GLN A N 1
ATOM 700 C CA . GLN A 1 89 ? 6.346 -7.338 8.579 1.00 89.62 89 GLN A CA 1
ATOM 701 C C . GLN A 1 89 ? 5.195 -6.326 8.712 1.00 89.62 89 GLN A C 1
ATOM 703 O O . GLN A 1 89 ? 4.279 -6.552 9.496 1.00 89.62 89 GLN A O 1
ATOM 708 N N . PHE A 1 90 ? 5.226 -5.227 7.956 1.00 89.56 90 PHE A N 1
ATOM 709 C CA . PHE A 1 90 ? 4.185 -4.195 7.982 1.00 89.56 90 PHE A CA 1
ATOM 710 C C . PHE A 1 90 ? 3.005 -4.510 7.054 1.00 89.56 90 PHE A C 1
ATOM 712 O O . PHE A 1 90 ? 1.979 -3.831 7.094 1.00 89.56 90 PHE A O 1
ATOM 719 N N . PHE A 1 91 ? 3.133 -5.546 6.224 1.00 90.88 91 PHE A N 1
ATOM 720 C CA . PHE A 1 91 ? 2.172 -5.864 5.179 1.00 90.88 91 PHE A CA 1
ATOM 721 C C . PHE A 1 91 ? 1.651 -7.293 5.304 1.00 90.88 91 PHE A C 1
ATOM 723 O O . PHE A 1 91 ? 2.389 -8.229 5.612 1.00 90.88 91 PHE A O 1
ATOM 730 N N . VAL A 1 92 ? 0.369 -7.469 4.995 1.00 90.44 92 VAL A N 1
ATOM 731 C CA . VAL A 1 92 ? -0.213 -8.794 4.751 1.00 90.44 92 VAL A CA 1
ATOM 732 C C . VAL A 1 92 ? -0.097 -9.083 3.261 1.00 90.44 92 VAL A C 1
ATOM 734 O O . VAL A 1 92 ? -0.408 -8.222 2.448 1.00 90.44 92 VAL A O 1
ATOM 737 N N . PHE A 1 93 ? 0.331 -10.281 2.879 1.00 88.06 93 PHE A N 1
AT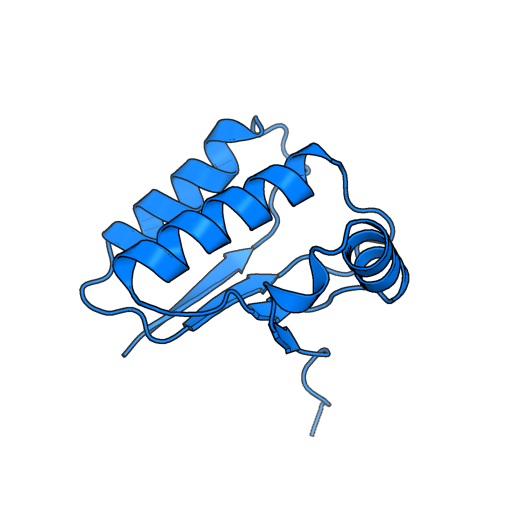OM 738 C CA . PHE A 1 93 ? 0.454 -10.660 1.471 1.00 88.06 93 PHE A CA 1
ATOM 739 C C . PHE A 1 93 ? -0.670 -11.615 1.088 1.00 88.06 93 PHE A C 1
ATOM 741 O O . PHE A 1 93 ? -0.786 -12.693 1.667 1.00 88.06 93 PHE A O 1
ATOM 748 N N . GLU A 1 94 ? -1.459 -11.244 0.083 1.00 85.69 94 GLU A N 1
ATOM 749 C CA . GLU A 1 94 ? -2.422 -12.142 -0.550 1.00 85.69 94 GLU A CA 1
ATOM 750 C C . GLU A 1 94 ? -1.914 -12.544 -1.940 1.00 85.69 94 GLU A C 1
ATOM 752 O O . GLU A 1 94 ? -1.674 -11.705 -2.816 1.00 85.69 94 GLU A O 1
ATOM 757 N N . ASN A 1 95 ? -1.754 -13.853 -2.154 1.00 64.56 95 ASN A N 1
ATOM 758 C CA . ASN A 1 95 ? -1.576 -14.398 -3.499 1.00 64.56 95 ASN A CA 1
ATOM 759 C C . ASN A 1 95 ? -2.861 -14.181 -4.322 1.00 64.56 95 ASN A C 1
ATOM 761 O O . ASN A 1 95 ? -3.938 -14.088 -3.725 1.00 64.56 95 ASN A O 1
ATOM 765 N N . PRO A 1 96 ? -2.779 -14.110 -5.671 1.00 53.28 96 PRO A N 1
ATOM 766 C CA . PRO A 1 96 ? -3.975 -14.082 -6.510 1.00 53.28 96 PRO A CA 1
ATOM 767 C C . PRO A 1 96 ? -4.908 -15.200 -6.066 1.00 53.28 96 PRO A C 1
ATOM 769 O O . PRO A 1 96 ? -4.447 -16.331 -5.895 1.00 53.28 96 PRO A O 1
ATOM 772 N N . LEU A 1 97 ? -6.186 -14.863 -5.869 1.00 48.53 97 LEU A N 1
ATOM 773 C CA . LEU A 1 97 ? -7.248 -15.825 -5.599 1.00 48.53 97 LEU A CA 1
ATOM 774 C C . LEU A 1 97 ? -7.026 -17.046 -6.493 1.00 48.53 97 LEU A C 1
ATOM 776 O O . LEU A 1 97 ? -7.074 -16.935 -7.722 1.00 48.53 97 LEU A O 1
ATOM 780 N N . SER A 1 98 ? -6.737 -18.190 -5.870 1.00 39.12 98 SER A N 1
ATOM 781 C CA . SER A 1 98 ? -6.839 -19.480 -6.533 1.00 39.12 98 SER A CA 1
ATOM 782 C C . SER A 1 98 ? -8.208 -19.500 -7.200 1.00 39.12 98 SER A C 1
ATOM 784 O O . SER A 1 98 ? -9.225 -19.386 -6.516 1.00 39.12 98 SER A O 1
ATOM 786 N N . LYS A 1 99 ? -8.228 -19.547 -8.535 1.00 34.69 99 LYS A N 1
ATOM 787 C CA . LYS A 1 99 ? -9.454 -19.803 -9.284 1.00 34.69 99 LYS A CA 1
ATOM 788 C C . LYS A 1 99 ? -9.983 -21.154 -8.798 1.00 34.69 99 LYS A C 1
ATOM 790 O O . LYS A 1 99 ? -9.373 -22.172 -9.117 1.00 34.69 99 LYS A O 1
ATOM 795 N N . ASN A 1 100 ? -11.043 -21.135 -7.996 1.00 34.41 100 ASN A N 1
ATOM 796 C CA . ASN A 1 100 ? -11.985 -22.247 -7.924 1.00 34.41 100 ASN A CA 1
ATOM 797 C C . ASN A 1 100 ? -12.947 -22.114 -9.101 1.00 34.41 100 ASN A C 1
ATOM 799 O O . ASN A 1 100 ? -13.379 -20.966 -9.359 1.00 34.41 100 ASN A O 1
#

Sequence (100 aa):
TAIITIERTFDEGTKRDEWSQMAIDRIESCASVDQIVVELGKCPIISSTVIAGLVHLYDYSNKRFGKLVCLRHCTQHVIKILDMMQLKQFFVFENPLSKN

pLDDT: mean 78.21, std 13.71, range [34.41, 94.19]

Secondary structure (DSSP, 8-state):
--EEEEE--GGG---HHHHHHHHHHHHHT-S--SEEEEE--S-S---HHHHHHHHHHHHHHHHHH--PEEEES--HHHHHHHHHTT-GGGEEEE------

Radius of gyration: 13.04 Å; chains: 1; bounding box: 34×35×30 Å